Protein AF-A0A7K4N378-F1 (afdb_monomer_lite)

Secondary structure (DSSP, 8-state):
-HHHHHHHHHHT-SS--HHHHHHHHHHHHHHHHHHHHHHHHTSS--PPPHHHHHHHHHHHHHHHHHTT--HHHHHHHHHHHHHHHHHHHH--HHHHHHHH-HHHHHHHHHHHT--

Foldseek 3Di:
DVLVVVLVVLLVDLADDLVSLLVLLQSLLVQQVVQVVVCVVVVHNRGDDLVVLLVSVLSSLVSCLSNVPQLVSNVVSNCVRVNLVSCVSRDDLVSCCVRVNDVSSVVNCVVSVPD

Structure (mmCIF, N/CA/C/O backbone):
data_AF-A0A7K4N378-F1
#
_entry.id   AF-A0A7K4N378-F1
#
loop_
_atom_site.group_PDB
_atom_site.id
_atom_site.type_symbol
_atom_site.label_atom_id
_atom_site.label_alt_id
_atom_site.label_comp_id
_atom_site.label_asym_id
_atom_site.label_entity_id
_atom_site.label_seq_id
_atom_site.pdbx_PDB_ins_code
_atom_site.Cartn_x
_atom_site.Cartn_y
_atom_site.Cartn_z
_atom_site.occupancy
_atom_site.B_iso_or_equiv
_atom_site.auth_seq_id
_atom_site.auth_comp_id
_atom_site.auth_asym_id
_atom_site.auth_atom_id
_atom_site.pdbx_PDB_model_num
ATOM 1 N N . SER A 1 1 ? -4.996 16.415 7.292 1.00 81.25 1 SER A N 1
ATOM 2 C CA . SER A 1 1 ? -4.306 16.210 8.586 1.00 81.25 1 SER A CA 1
ATOM 3 C C . SER A 1 1 ? -2.800 16.190 8.360 1.00 81.25 1 SER A C 1
ATOM 5 O O . SER A 1 1 ? -2.395 16.094 7.208 1.00 81.25 1 SER A O 1
ATOM 7 N N . GLU A 1 2 ? -1.982 16.265 9.415 1.00 88.12 2 GLU A N 1
ATOM 8 C CA . GLU A 1 2 ? -0.511 16.159 9.320 1.00 88.12 2 GLU A CA 1
ATOM 9 C C . GLU A 1 2 ? -0.068 14.899 8.556 1.00 88.12 2 GLU A C 1
ATOM 11 O O . GLU A 1 2 ? 0.691 14.998 7.598 1.00 88.12 2 GLU A O 1
ATOM 16 N N . TYR A 1 3 ? -0.667 13.745 8.871 1.00 91.50 3 TYR A N 1
ATOM 17 C CA . TYR A 1 3 ? -0.470 12.495 8.129 1.00 91.50 3 TYR A CA 1
ATOM 18 C C . TYR A 1 3 ? -0.681 12.651 6.610 1.00 91.50 3 TYR A C 1
ATOM 20 O O . TYR A 1 3 ? 0.192 12.311 5.815 1.00 91.50 3 TYR A O 1
ATOM 28 N N . GLN A 1 4 ? -1.824 13.205 6.186 1.00 89.94 4 GLN A N 1
ATOM 29 C CA . GLN A 1 4 ? -2.107 13.378 4.756 1.00 89.94 4 GLN A CA 1
ATOM 30 C C . GLN A 1 4 ? -1.140 14.364 4.091 1.00 89.94 4 GLN A C 1
ATOM 32 O O . GLN A 1 4 ? -0.808 14.185 2.922 1.00 89.94 4 GLN A O 1
ATOM 37 N N . SER A 1 5 ? -0.696 15.394 4.816 1.00 91.31 5 SER A N 1
ATOM 38 C CA . SER A 1 5 ? 0.308 16.338 4.322 1.00 91.31 5 SER A CA 1
ATOM 39 C C . SER A 1 5 ? 1.660 15.654 4.102 1.00 91.31 5 SER A C 1
ATOM 41 O O . SER A 1 5 ? 2.264 15.862 3.055 1.00 91.31 5 SER A O 1
ATOM 43 N N . ASN A 1 6 ? 2.098 14.790 5.022 1.00 91.06 6 ASN A N 1
ATOM 44 C CA . ASN A 1 6 ? 3.358 14.048 4.896 1.00 91.06 6 ASN A CA 1
ATOM 45 C C . ASN A 1 6 ? 3.338 13.079 3.708 1.00 91.06 6 ASN A C 1
ATOM 47 O O . ASN A 1 6 ? 4.252 13.094 2.885 1.00 91.06 6 ASN A O 1
ATOM 51 N N . ILE A 1 7 ? 2.254 12.308 3.557 1.00 94.19 7 ILE A N 1
ATOM 52 C CA . ILE A 1 7 ? 2.074 11.414 2.404 1.00 94.19 7 ILE A CA 1
ATOM 53 C C . ILE A 1 7 ? 2.067 12.202 1.089 1.00 94.19 7 ILE A C 1
ATOM 55 O O . ILE A 1 7 ? 2.698 11.772 0.128 1.00 94.19 7 ILE A O 1
ATOM 59 N N . ARG A 1 8 ? 1.404 13.367 1.033 1.00 92.69 8 ARG A N 1
ATOM 60 C CA . ARG A 1 8 ? 1.414 14.227 -0.164 1.00 92.69 8 ARG A CA 1
ATOM 61 C C . ARG A 1 8 ? 2.804 14.751 -0.489 1.00 92.69 8 ARG A C 1
ATOM 63 O O . ARG A 1 8 ? 3.192 14.701 -1.644 1.00 92.69 8 ARG A O 1
ATOM 70 N N . MET A 1 9 ? 3.552 15.199 0.514 1.00 92.31 9 MET A N 1
ATOM 71 C CA . MET A 1 9 ? 4.904 15.718 0.319 1.00 92.31 9 MET A CA 1
ATOM 72 C C . MET A 1 9 ? 5.828 14.663 -0.302 1.00 92.31 9 MET A C 1
ATOM 74 O O . MET A 1 9 ? 6.533 14.955 -1.265 1.00 92.31 9 MET A O 1
ATOM 78 N N . LEU A 1 10 ? 5.774 13.420 0.191 1.00 89.88 10 LEU A N 1
ATOM 79 C CA . LEU A 1 10 ? 6.497 12.295 -0.414 1.00 89.88 10 LEU A CA 1
ATOM 80 C C . LEU A 1 10 ? 5.990 12.015 -1.835 1.00 89.88 10 LEU A C 1
ATOM 82 O O . LEU A 1 10 ? 6.777 11.887 -2.773 1.00 89.88 10 LEU A O 1
ATOM 86 N N . ALA A 1 11 ? 4.669 11.993 -2.008 1.00 93.00 11 ALA A N 1
ATOM 87 C CA . ALA A 1 11 ? 4.024 11.706 -3.282 1.00 93.00 11 ALA A CA 1
ATOM 88 C C . ALA A 1 11 ? 4.183 12.803 -4.343 1.00 93.00 11 ALA A C 1
ATOM 90 O O . ALA A 1 11 ? 3.899 12.547 -5.509 1.00 93.00 11 ALA A O 1
ATOM 91 N N . GLU A 1 12 ? 4.607 14.014 -3.995 1.00 93.06 12 GLU A N 1
ATOM 92 C CA . GLU A 1 12 ? 4.908 15.085 -4.952 1.00 93.06 12 GLU A CA 1
ATOM 93 C C . GLU A 1 12 ? 6.300 14.928 -5.577 1.00 93.06 12 GLU A C 1
ATOM 95 O O . GLU A 1 12 ? 6.588 15.532 -6.614 1.00 93.06 12 GLU A O 1
ATOM 100 N N . SER A 1 13 ? 7.157 14.073 -5.006 1.00 91.31 13 SER A N 1
ATOM 101 C CA . SER A 1 13 ? 8.485 13.838 -5.556 1.00 91.31 13 SER A CA 1
ATOM 102 C C . SER A 1 13 ? 8.426 13.194 -6.945 1.00 91.31 13 SER A C 1
ATOM 104 O O . SER A 1 13 ? 7.696 12.228 -7.214 1.00 91.31 13 SER A O 1
ATOM 106 N N . LYS A 1 14 ? 9.258 13.721 -7.851 1.00 90.62 14 LYS A N 1
ATOM 107 C CA . LYS A 1 14 ? 9.425 13.172 -9.202 1.00 90.62 14 LYS A CA 1
ATOM 108 C C . LYS A 1 14 ? 10.144 11.821 -9.181 1.00 90.62 14 LYS A C 1
ATOM 110 O O . LYS A 1 14 ? 9.858 10.983 -10.029 1.00 90.62 14 LYS A O 1
ATOM 115 N N . TYR A 1 15 ? 11.042 11.623 -8.220 1.00 91.94 15 TYR A N 1
ATOM 116 C CA . TYR A 1 15 ? 11.824 10.402 -8.051 1.00 91.94 15 TYR A CA 1
ATOM 117 C C . TYR A 1 15 ? 11.656 9.876 -6.630 1.00 91.94 15 TYR A C 1
ATOM 119 O O . TYR A 1 15 ? 11.536 10.661 -5.691 1.00 91.94 15 TYR A O 1
ATOM 127 N N . GLY A 1 16 ? 11.703 8.565 -6.469 1.00 94.25 16 GLY A N 1
ATOM 128 C CA . GLY A 1 16 ? 11.649 7.924 -5.168 1.00 94.25 16 GLY A CA 1
ATOM 129 C C . GLY A 1 16 ? 12.165 6.501 -5.258 1.00 94.25 16 GLY A C 1
ATOM 130 O O . GLY A 1 16 ? 12.544 6.015 -6.326 1.00 94.25 16 GLY A O 1
ATOM 131 N N . SER A 1 17 ? 12.227 5.862 -4.106 1.00 96.25 17 SER A N 1
ATOM 132 C CA . SER A 1 17 ? 12.861 4.570 -3.902 1.00 96.25 17 SER A CA 1
ATOM 133 C C . SER A 1 17 ? 11.959 3.636 -3.096 1.00 96.25 17 SER A C 1
ATOM 135 O O . SER A 1 17 ? 10.887 4.021 -2.627 1.00 96.25 17 SER A O 1
ATOM 137 N N . LEU A 1 18 ? 12.406 2.393 -2.908 1.00 96.50 18 LEU A N 1
ATOM 138 C CA . LEU A 1 18 ? 11.729 1.456 -2.009 1.00 96.50 18 LEU A CA 1
ATOM 139 C C . LEU A 1 18 ? 11.660 1.986 -0.569 1.00 96.50 18 LEU A C 1
ATOM 141 O O . LEU A 1 18 ? 10.646 1.784 0.085 1.00 96.50 18 LEU A O 1
ATOM 145 N N . GLU A 1 19 ? 12.676 2.721 -0.113 1.00 96.81 19 GLU A N 1
ATOM 146 C CA . GLU A 1 19 ? 12.690 3.322 1.227 1.00 96.81 19 GLU A CA 1
ATOM 147 C C . GLU A 1 19 ? 11.570 4.364 1.389 1.00 96.81 19 GLU A C 1
ATOM 149 O O . GLU A 1 19 ? 10.957 4.483 2.448 1.00 96.81 19 GLU A O 1
ATOM 154 N N . ASP A 1 20 ? 11.249 5.105 0.325 1.00 97.31 20 ASP A N 1
ATOM 155 C CA . ASP A 1 20 ? 10.150 6.074 0.351 1.00 97.31 20 ASP A CA 1
ATOM 156 C C . ASP A 1 20 ? 8.789 5.367 0.419 1.00 97.31 20 ASP A C 1
ATOM 158 O O . ASP A 1 20 ? 7.901 5.795 1.157 1.00 97.31 20 ASP A O 1
ATOM 162 N N . ILE A 1 21 ? 8.640 4.241 -0.285 1.00 98.00 21 ILE A N 1
ATOM 163 C CA . ILE A 1 21 ? 7.451 3.383 -0.195 1.00 98.00 21 ILE A CA 1
ATOM 164 C C . ILE A 1 21 ? 7.297 2.796 1.211 1.00 98.00 21 ILE A C 1
ATOM 166 O O . ILE A 1 21 ? 6.187 2.803 1.746 1.00 98.00 21 ILE A O 1
ATOM 170 N N . GLU A 1 22 ? 8.387 2.317 1.816 1.00 97.62 22 GLU A N 1
ATOM 171 C CA . GLU A 1 22 ? 8.404 1.818 3.195 1.00 97.62 22 GLU A CA 1
ATOM 172 C C . GLU A 1 22 ? 7.930 2.902 4.164 1.00 97.62 22 GLU A C 1
ATOM 174 O O . GLU A 1 22 ? 6.965 2.678 4.892 1.00 97.62 22 GLU A O 1
ATOM 179 N N . LYS A 1 23 ? 8.485 4.118 4.080 1.00 97.19 23 LYS A N 1
ATOM 180 C CA . LYS A 1 23 ? 8.055 5.260 4.907 1.00 97.19 23 LYS A CA 1
ATOM 181 C C . LYS A 1 23 ? 6.572 5.583 4.738 1.00 97.19 23 LYS A C 1
ATOM 183 O O . LYS A 1 23 ? 5.871 5.815 5.723 1.00 97.19 23 LYS A O 1
ATOM 188 N N . MET A 1 24 ? 6.065 5.601 3.503 1.00 97.81 24 MET A N 1
ATOM 189 C CA . MET A 1 24 ? 4.640 5.848 3.251 1.00 97.81 24 MET A CA 1
ATOM 190 C C . MET A 1 24 ? 3.753 4.745 3.849 1.00 97.81 24 MET A C 1
ATOM 192 O O . MET A 1 24 ? 2.679 5.035 4.389 1.00 97.81 24 MET A O 1
ATOM 196 N N . ALA A 1 25 ? 4.185 3.485 3.764 1.00 97.69 25 ALA A N 1
ATOM 197 C CA . ALA A 1 25 ? 3.467 2.347 4.326 1.00 97.69 25 ALA A CA 1
ATOM 198 C C . ALA A 1 25 ? 3.495 2.358 5.864 1.00 97.69 25 ALA A C 1
ATOM 200 O O . ALA A 1 25 ? 2.454 2.163 6.487 1.00 97.69 25 ALA A O 1
ATOM 201 N N . GLU A 1 26 ? 4.639 2.660 6.477 1.00 97.38 26 GLU A N 1
ATOM 202 C CA . GLU A 1 26 ? 4.800 2.792 7.929 1.00 97.38 26 GLU A CA 1
ATOM 203 C C . GLU A 1 26 ? 3.924 3.910 8.494 1.00 97.38 26 GLU A C 1
ATOM 205 O O . GLU A 1 26 ? 3.106 3.655 9.375 1.00 97.38 26 GLU A O 1
ATOM 210 N N . GLN A 1 27 ? 3.979 5.115 7.916 1.00 96.50 27 GLN A N 1
ATOM 211 C CA . GLN A 1 27 ? 3.119 6.229 8.337 1.00 96.50 27 GLN A CA 1
ATOM 212 C C . GLN A 1 27 ? 1.630 5.879 8.223 1.00 96.50 27 GLN A C 1
ATOM 214 O O . GLN A 1 27 ? 0.810 6.293 9.044 1.00 96.50 27 GLN A O 1
ATOM 219 N N . THR A 1 28 ? 1.263 5.106 7.198 1.00 97.19 28 THR A N 1
ATOM 220 C CA . THR A 1 28 ? -0.112 4.628 7.014 1.00 97.19 28 THR A CA 1
ATOM 221 C C . THR A 1 28 ? -0.498 3.599 8.080 1.00 97.19 28 THR A C 1
ATOM 223 O O . THR A 1 28 ? -1.611 3.657 8.602 1.00 97.19 28 THR A O 1
ATOM 226 N N . ALA A 1 29 ? 0.406 2.690 8.450 1.00 96.56 29 ALA A N 1
ATOM 227 C CA . ALA A 1 29 ? 0.185 1.742 9.538 1.00 96.56 29 ALA A CA 1
ATOM 228 C C . ALA A 1 29 ? 0.028 2.460 10.889 1.00 96.56 29 ALA A C 1
ATOM 230 O O . ALA A 1 29 ? -0.886 2.154 11.652 1.00 96.56 29 ALA A O 1
ATOM 231 N N . GLU A 1 30 ? 0.880 3.447 11.169 1.00 95.56 30 GLU A N 1
ATOM 232 C CA . GLU A 1 30 ? 0.861 4.225 12.410 1.00 95.56 30 GLU A CA 1
ATOM 233 C C . GLU A 1 30 ? -0.474 4.939 12.623 1.00 95.56 30 GLU A C 1
ATOM 235 O O . GLU A 1 30 ? -1.079 4.813 13.691 1.00 95.56 30 GLU A O 1
ATOM 240 N N . ILE A 1 31 ? -0.978 5.647 11.605 1.00 95.44 31 ILE A N 1
ATOM 241 C CA . ILE A 1 31 ? -2.243 6.378 11.735 1.00 95.44 31 ILE A CA 1
ATOM 242 C C . ILE A 1 31 ? -3.440 5.432 11.884 1.00 95.44 31 ILE A C 1
ATOM 244 O O . ILE A 1 31 ? -4.372 5.736 12.626 1.00 95.44 31 ILE A O 1
ATOM 248 N N . VAL A 1 32 ? -3.419 4.268 11.229 1.00 93.88 32 VAL A N 1
ATOM 249 C CA . VAL A 1 32 ? -4.464 3.245 11.385 1.00 93.88 32 VAL A CA 1
ATOM 250 C C . VAL A 1 32 ? -4.454 2.703 12.809 1.00 93.88 32 VAL A C 1
ATOM 252 O O . VAL A 1 32 ? -5.487 2.730 13.475 1.00 93.88 32 VAL A O 1
ATOM 255 N N . ASN A 1 33 ? -3.281 2.305 13.304 1.00 93.12 33 ASN A N 1
ATOM 256 C CA . ASN A 1 33 ? -3.118 1.779 14.656 1.00 93.12 33 ASN A CA 1
ATOM 257 C C . ASN A 1 33 ? -3.528 2.802 15.723 1.00 93.12 33 ASN A C 1
ATOM 259 O O . ASN A 1 33 ? -4.110 2.432 16.742 1.00 93.12 33 ASN A O 1
ATOM 263 N N . LEU A 1 34 ? -3.264 4.092 15.492 1.00 93.38 34 LEU A N 1
ATOM 264 C CA . LEU A 1 34 ? -3.702 5.161 16.386 1.00 93.38 34 LEU A CA 1
ATOM 265 C C . LEU A 1 34 ? -5.233 5.237 16.474 1.00 93.38 34 LEU A C 1
ATOM 267 O O . LEU A 1 34 ? -5.778 5.288 17.575 1.00 93.38 34 LEU A O 1
ATOM 271 N N . PHE A 1 35 ? -5.930 5.216 15.335 1.00 92.75 35 PHE A N 1
ATOM 272 C CA . PHE A 1 35 ? -7.397 5.232 15.309 1.00 92.75 35 PHE A CA 1
ATOM 273 C C . PHE A 1 35 ? -8.004 3.960 15.910 1.00 92.75 35 PHE A C 1
ATOM 275 O O . PHE A 1 35 ? -9.003 4.038 16.628 1.00 92.75 35 PHE A O 1
ATOM 282 N N . ASP A 1 36 ? -7.391 2.802 15.671 1.00 89.25 36 ASP A N 1
ATOM 283 C CA . ASP A 1 36 ? -7.826 1.539 16.267 1.00 89.25 36 ASP A CA 1
ATOM 284 C C . ASP A 1 36 ? -7.667 1.570 17.792 1.00 89.25 36 ASP A C 1
ATOM 286 O O . ASP A 1 36 ? -8.589 1.199 18.520 1.00 89.25 36 ASP A O 1
ATOM 290 N N . LYS A 1 37 ? -6.546 2.102 18.296 1.00 90.88 37 LYS A N 1
ATOM 291 C CA . LYS A 1 37 ? -6.322 2.290 19.733 1.00 90.88 37 LYS A CA 1
ATOM 292 C C . LYS A 1 37 ? -7.360 3.230 20.352 1.00 90.88 37 LYS A C 1
ATOM 294 O O . LYS A 1 37 ? -7.973 2.872 21.353 1.00 90.88 37 LYS A O 1
ATOM 299 N N . ILE A 1 38 ? -7.613 4.383 19.727 1.00 90.00 38 ILE A N 1
ATOM 300 C CA . ILE A 1 38 ? -8.647 5.333 20.175 1.00 90.00 38 ILE A CA 1
ATOM 301 C C . ILE A 1 38 ? -10.033 4.676 20.162 1.00 90.00 38 ILE A C 1
ATOM 303 O O . ILE A 1 38 ? -10.833 4.892 21.073 1.00 90.00 38 ILE A O 1
ATOM 307 N N . SER A 1 39 ? -10.327 3.848 19.158 1.00 86.94 39 SER A N 1
ATOM 308 C CA . SER A 1 39 ? -11.604 3.133 19.071 1.00 86.94 39 SER A CA 1
ATOM 309 C C . SER A 1 39 ? -11.803 2.152 20.225 1.00 86.94 39 SER A C 1
ATOM 311 O O . SER A 1 39 ? -12.906 2.027 20.751 1.00 86.94 39 SER A O 1
ATOM 313 N N . ILE A 1 40 ? -10.733 1.460 20.627 1.00 86.88 40 ILE A N 1
ATOM 314 C CA . ILE A 1 40 ? -10.750 0.549 21.775 1.00 86.88 40 ILE A CA 1
ATOM 315 C C . ILE A 1 40 ? -10.939 1.339 23.075 1.00 86.88 40 ILE A C 1
ATOM 317 O O . ILE A 1 40 ? -11.791 0.982 23.882 1.00 86.88 40 ILE A O 1
ATOM 321 N N . GLU A 1 41 ? -10.179 2.420 23.267 1.00 88.44 41 GLU A N 1
ATOM 322 C CA . GLU A 1 41 ? -10.209 3.232 24.493 1.00 88.44 41 GLU A CA 1
ATOM 323 C C . GLU A 1 41 ? -11.536 3.973 24.695 1.00 88.44 41 GLU A C 1
ATOM 325 O O . GLU A 1 41 ? -11.963 4.183 25.827 1.00 88.44 41 GLU A O 1
ATOM 330 N N . SER A 1 42 ? -12.194 4.373 23.607 1.00 84.81 42 SER A N 1
ATOM 331 C CA . SER A 1 42 ? -13.443 5.139 23.657 1.00 84.81 42 SER A CA 1
ATOM 332 C C . SER A 1 42 ? -14.711 4.280 23.641 1.00 84.81 42 SER A C 1
ATOM 334 O O . SER A 1 42 ? -15.802 4.851 23.633 1.00 84.81 42 SER A O 1
ATOM 336 N N . GLU A 1 43 ? -14.584 2.946 23.560 1.00 82.38 43 GLU A N 1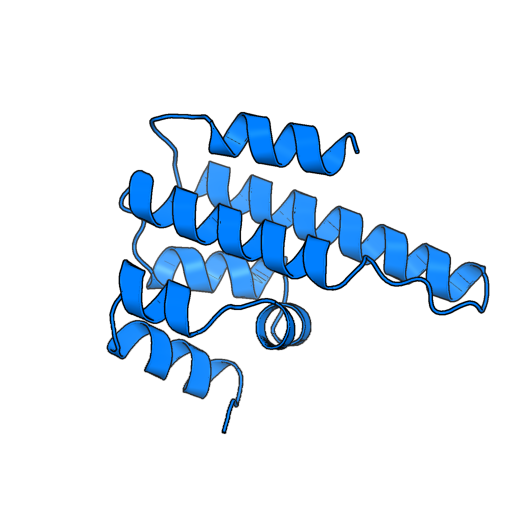
ATOM 337 C CA . GLU A 1 43 ? -15.669 1.976 23.289 1.00 82.38 43 GLU A CA 1
ATOM 338 C C . GLU A 1 43 ? -16.530 2.311 22.050 1.00 82.38 43 GLU A C 1
ATOM 340 O O . GLU A 1 43 ? -17.555 1.682 21.778 1.00 82.38 43 GLU A O 1
ATOM 345 N N . ASN A 1 44 ? -16.092 3.282 21.248 1.00 76.88 44 ASN A N 1
ATOM 346 C CA . ASN A 1 44 ? -16.750 3.741 20.045 1.00 76.88 44 ASN A CA 1
ATOM 347 C C . ASN A 1 44 ? -15.921 3.286 18.853 1.00 76.88 44 ASN A C 1
ATOM 349 O O . ASN A 1 44 ? -14.731 3.567 18.753 1.00 76.88 44 ASN A O 1
ATOM 353 N N . LYS A 1 45 ? -16.553 2.597 17.902 1.00 73.44 45 LYS A N 1
ATOM 354 C CA . LYS A 1 45 ? -15.889 2.175 16.665 1.00 73.44 45 LYS A CA 1
ATOM 355 C C . LYS A 1 45 ? -15.656 3.389 15.766 1.00 73.44 45 LYS A C 1
ATOM 357 O O . LYS A 1 45 ? -16.450 3.645 14.864 1.00 73.44 45 LYS A O 1
ATOM 362 N N . ILE A 1 46 ? -14.566 4.111 16.004 1.00 83.19 46 ILE A N 1
ATOM 363 C CA . ILE A 1 46 ? -14.106 5.239 15.191 1.00 83.19 46 ILE A CA 1
ATOM 364 C C . ILE A 1 46 ? -12.815 4.819 14.471 1.00 83.19 46 ILE A C 1
ATOM 366 O O . ILE A 1 46 ? -11.740 5.345 14.765 1.00 83.19 46 ILE A O 1
ATOM 370 N N . PRO A 1 47 ? -12.870 3.837 13.549 1.00 86.25 47 PRO A N 1
ATOM 371 C CA . PRO A 1 47 ? -11.691 3.470 12.783 1.00 86.25 47 PRO A CA 1
ATOM 372 C C . PRO A 1 47 ? -11.310 4.622 11.851 1.00 86.25 47 PRO A C 1
ATOM 374 O O . PRO A 1 47 ? -12.137 5.477 11.515 1.00 86.25 47 PRO A O 1
ATOM 377 N N . LEU A 1 48 ? -10.072 4.607 11.355 1.00 91.62 48 LEU A N 1
ATOM 378 C CA . LEU A 1 48 ? -9.674 5.542 10.307 1.00 91.62 48 LEU A CA 1
ATOM 379 C C . LEU A 1 48 ? -10.637 5.396 9.113 1.00 91.62 48 LEU A C 1
ATOM 381 O O . LEU A 1 48 ? -10.844 4.259 8.673 1.00 91.62 48 LEU A O 1
ATOM 385 N N . PRO A 1 49 ? -11.223 6.482 8.569 1.00 93.38 49 PRO A N 1
ATOM 386 C CA . PRO A 1 49 ? -12.210 6.373 7.501 1.00 93.38 49 PRO A CA 1
ATOM 387 C C . PRO A 1 49 ? -11.692 5.559 6.314 1.00 93.38 49 PRO A C 1
ATOM 389 O O . PRO A 1 49 ? -10.545 5.721 5.889 1.00 93.38 49 PRO A O 1
ATOM 392 N N . HIS A 1 50 ? -12.545 4.690 5.765 1.00 92.94 50 HIS A N 1
ATOM 393 C CA . HIS A 1 50 ? -12.181 3.794 4.659 1.00 92.94 50 HIS A CA 1
ATOM 394 C C . HIS A 1 50 ? -11.597 4.555 3.463 1.00 92.94 50 HIS A C 1
ATOM 396 O O . HIS A 1 50 ? -10.570 4.150 2.922 1.00 92.94 50 HIS A O 1
ATOM 402 N N . GLU A 1 51 ? -12.176 5.708 3.128 1.00 93.94 51 GLU A N 1
ATOM 403 C CA . GLU A 1 51 ? -11.702 6.580 2.050 1.00 93.94 51 GLU A CA 1
ATOM 404 C C . GLU A 1 51 ? -10.254 7.035 2.256 1.00 93.94 51 GLU A C 1
ATOM 406 O O . GLU A 1 51 ? -9.487 7.096 1.299 1.00 93.94 51 GLU A O 1
ATOM 411 N N . VAL A 1 52 ? -9.845 7.298 3.502 1.00 95.44 52 VAL A N 1
ATOM 412 C CA . VAL A 1 52 ? -8.468 7.696 3.824 1.00 95.44 52 VAL A CA 1
ATOM 413 C C . VAL A 1 52 ? -7.517 6.512 3.657 1.00 95.44 52 VAL A C 1
ATOM 415 O O . VAL A 1 52 ? -6.443 6.681 3.080 1.00 95.44 52 VAL A O 1
ATOM 418 N N . ARG A 1 53 ? -7.922 5.306 4.085 1.00 95.69 53 ARG A N 1
ATOM 419 C CA . ARG A 1 53 ? -7.134 4.073 3.892 1.00 95.69 53 ARG A CA 1
ATOM 420 C C . ARG A 1 53 ? -6.939 3.764 2.408 1.00 95.69 53 ARG A C 1
ATOM 422 O O . ARG A 1 53 ? -5.821 3.523 1.956 1.00 95.69 53 ARG A O 1
ATOM 429 N N . GLN A 1 54 ? -8.023 3.822 1.635 1.00 97.19 54 GLN A N 1
ATOM 430 C CA . GLN A 1 54 ? -7.992 3.601 0.194 1.00 97.19 54 GLN A CA 1
ATOM 431 C C . GLN A 1 54 ? -7.169 4.674 -0.526 1.00 97.19 54 GLN A C 1
ATOM 433 O O . GLN A 1 54 ? -6.374 4.334 -1.403 1.00 97.19 54 GLN A O 1
ATOM 438 N N . TRP A 1 55 ? -7.321 5.948 -0.154 1.00 97.50 55 TRP A N 1
ATOM 439 C CA . TRP A 1 55 ? -6.529 7.049 -0.703 1.00 97.50 55 TRP A CA 1
ATOM 440 C C . TRP A 1 55 ? -5.029 6.843 -0.466 1.00 97.50 55 TRP A C 1
ATOM 442 O O . TRP A 1 55 ? -4.248 6.981 -1.407 1.00 97.50 55 TRP A O 1
ATOM 452 N N . ALA A 1 56 ? -4.628 6.457 0.746 1.00 97.50 56 ALA A N 1
ATOM 453 C CA . ALA A 1 56 ? -3.228 6.223 1.084 1.00 97.50 56 ALA A CA 1
ATOM 454 C C . ALA A 1 56 ? -2.610 5.104 0.235 1.00 97.50 56 ALA A C 1
ATOM 456 O O . ALA A 1 56 ? -1.612 5.321 -0.450 1.00 97.50 56 ALA A O 1
ATOM 457 N N . VAL A 1 57 ? -3.256 3.933 0.196 1.00 98.06 57 VAL A N 1
ATOM 458 C CA . VAL A 1 57 ? -2.792 2.786 -0.604 1.00 98.06 57 VAL A CA 1
ATOM 459 C C . VAL A 1 57 ? -2.763 3.122 -2.096 1.00 98.06 57 VAL A C 1
ATOM 461 O O . VAL A 1 57 ? -1.825 2.758 -2.801 1.00 98.06 57 VAL A O 1
ATOM 464 N N . SER A 1 58 ? -3.760 3.863 -2.578 1.00 98.25 58 SER A N 1
ATOM 465 C CA . SER A 1 58 ? -3.799 4.315 -3.969 1.00 98.25 58 SER A CA 1
ATOM 466 C C . SER A 1 58 ? -2.648 5.252 -4.308 1.00 98.25 58 SER A C 1
ATOM 468 O O . SER A 1 58 ? -2.039 5.098 -5.359 1.00 98.25 58 SER A O 1
ATOM 470 N N . THR A 1 59 ? -2.335 6.183 -3.408 1.00 98.25 59 THR A N 1
ATOM 471 C CA . THR A 1 59 ? -1.238 7.138 -3.587 1.00 98.25 59 THR A CA 1
ATOM 472 C C . THR A 1 59 ? 0.108 6.417 -3.648 1.00 98.25 59 THR A C 1
ATOM 474 O O . THR A 1 59 ? 0.943 6.753 -4.481 1.00 98.25 59 THR A O 1
ATOM 477 N N . ILE A 1 60 ? 0.305 5.384 -2.822 1.00 98.31 60 ILE A N 1
ATOM 478 C CA . ILE A 1 60 ? 1.504 4.536 -2.869 1.00 98.31 60 ILE A CA 1
ATOM 479 C C . ILE A 1 60 ? 1.620 3.828 -4.230 1.00 98.31 60 ILE A C 1
ATOM 481 O O . ILE A 1 60 ? 2.703 3.827 -4.813 1.00 98.31 60 ILE A O 1
ATOM 485 N N . PHE A 1 61 ? 0.529 3.279 -4.781 1.00 98.31 61 PHE A N 1
ATOM 486 C CA . PHE A 1 61 ? 0.560 2.685 -6.125 1.00 98.31 61 PHE A CA 1
ATOM 487 C C . PHE A 1 61 ? 0.919 3.699 -7.214 1.00 98.31 61 PHE A C 1
ATOM 489 O O . PHE A 1 61 ? 1.743 3.382 -8.066 1.00 98.31 61 PHE A O 1
ATOM 496 N N . ASP A 1 62 ? 0.359 4.909 -7.163 1.00 98.12 62 ASP A N 1
ATOM 497 C CA . ASP A 1 62 ? 0.661 5.962 -8.142 1.00 98.12 62 ASP A CA 1
ATOM 498 C C . ASP A 1 62 ? 2.129 6.422 -8.054 1.00 98.12 62 ASP A C 1
ATOM 500 O O . ASP A 1 62 ? 2.754 6.734 -9.068 1.00 98.12 62 ASP A O 1
ATOM 504 N N . CYS A 1 63 ? 2.707 6.449 -6.848 1.00 98.06 63 CYS A N 1
ATOM 505 C CA . CYS A 1 63 ? 4.131 6.738 -6.660 1.00 98.06 63 CYS A CA 1
ATOM 506 C C . CYS A 1 63 ? 5.002 5.604 -7.194 1.00 98.06 63 CYS A C 1
ATOM 508 O O . CYS A 1 63 ? 5.974 5.859 -7.895 1.00 98.06 63 CYS A O 1
ATOM 510 N N . ALA A 1 64 ? 4.634 4.355 -6.907 1.00 98.00 64 ALA A N 1
ATOM 511 C CA . ALA A 1 64 ? 5.359 3.194 -7.397 1.00 98.00 64 ALA A CA 1
ATOM 512 C C . ALA A 1 64 ? 5.340 3.095 -8.928 1.00 98.00 64 ALA A C 1
ATOM 514 O O . ALA A 1 64 ? 6.366 2.759 -9.507 1.00 98.00 64 ALA A O 1
ATOM 515 N N . ASP A 1 65 ? 4.220 3.429 -9.576 1.00 97.69 65 ASP A N 1
ATOM 516 C CA . ASP A 1 65 ? 4.139 3.559 -11.037 1.00 97.69 65 ASP A CA 1
ATOM 517 C C . ASP A 1 65 ? 5.132 4.608 -11.546 1.00 97.69 65 ASP A C 1
ATOM 519 O O . ASP A 1 65 ? 6.023 4.321 -12.343 1.00 97.69 65 ASP A O 1
ATOM 523 N N . ARG A 1 66 ? 5.045 5.824 -10.994 1.00 97.25 66 ARG A N 1
ATOM 524 C CA . ARG A 1 66 ? 5.894 6.949 -11.399 1.00 97.25 66 ARG A CA 1
ATOM 525 C C . ARG A 1 66 ? 7.383 6.681 -11.198 1.00 97.25 66 ARG A C 1
ATOM 527 O O . ARG A 1 66 ? 8.197 7.144 -11.991 1.00 97.25 66 ARG A O 1
ATOM 534 N N . TRP A 1 67 ? 7.739 6.007 -10.112 1.00 97.88 67 TRP A N 1
ATOM 535 C CA . TRP A 1 67 ? 9.121 5.688 -9.759 1.00 97.88 67 TRP A CA 1
ATOM 536 C C . TRP A 1 67 ? 9.578 4.338 -10.327 1.00 97.88 67 TRP A C 1
ATOM 538 O O . TRP A 1 67 ? 10.656 3.869 -9.974 1.00 97.88 67 TRP A O 1
ATOM 548 N N . GLU A 1 68 ? 8.768 3.718 -11.193 1.00 97.00 68 GLU A N 1
ATOM 549 C CA . GLU A 1 68 ? 9.048 2.446 -11.870 1.00 97.00 68 GLU A CA 1
ATOM 550 C C . GLU A 1 68 ? 9.401 1.301 -10.898 1.00 97.00 68 GLU A C 1
ATOM 552 O O . GLU A 1 68 ? 10.200 0.405 -11.188 1.00 97.00 68 GLU A O 1
ATOM 557 N N . ILE A 1 69 ? 8.784 1.310 -9.714 1.00 98.00 69 ILE A N 1
ATOM 558 C CA . ILE A 1 69 ? 8.988 0.293 -8.686 1.00 98.00 69 ILE A CA 1
ATOM 559 C C . ILE A 1 69 ? 8.256 -0.985 -9.086 1.00 98.00 69 ILE A C 1
ATOM 561 O O . ILE A 1 69 ? 7.055 -1.002 -9.371 1.00 98.00 69 ILE A O 1
ATOM 565 N N . ARG A 1 70 ? 8.979 -2.109 -9.058 1.00 97.88 70 ARG A N 1
ATOM 566 C CA . ARG A 1 70 ? 8.405 -3.412 -9.399 1.00 97.88 70 ARG A CA 1
ATOM 567 C C . ARG A 1 70 ? 7.292 -3.778 -8.422 1.00 97.88 70 ARG A C 1
ATOM 569 O O . ARG A 1 70 ? 7.476 -3.750 -7.206 1.00 97.88 70 ARG A O 1
ATOM 576 N N . PHE A 1 71 ? 6.180 -4.255 -8.977 1.00 98.06 71 PHE A N 1
ATOM 577 C CA . PHE A 1 71 ? 5.010 -4.672 -8.205 1.00 98.06 71 PHE A CA 1
ATOM 578 C C . PHE A 1 71 ? 5.335 -5.664 -7.079 1.00 98.06 71 PHE A C 1
ATOM 580 O O . PHE A 1 71 ? 4.765 -5.562 -6.001 1.00 98.06 71 PHE A O 1
ATOM 587 N N . ASP A 1 72 ? 6.235 -6.624 -7.310 1.00 97.81 72 ASP A N 1
ATOM 588 C CA . ASP A 1 72 ? 6.547 -7.647 -6.306 1.00 97.81 72 ASP A CA 1
ATOM 589 C C . ASP A 1 72 ? 7.254 -7.074 -5.073 1.00 97.81 72 ASP A C 1
ATOM 591 O O . ASP A 1 72 ? 6.954 -7.495 -3.956 1.00 97.81 72 ASP A O 1
ATOM 595 N N . ASP A 1 73 ? 8.141 -6.096 -5.267 1.00 98.31 73 ASP A N 1
ATOM 596 C CA . ASP A 1 73 ? 8.845 -5.433 -4.167 1.00 98.31 73 ASP A CA 1
ATOM 597 C C . ASP A 1 73 ? 7.869 -4.532 -3.394 1.00 98.31 73 ASP A C 1
ATOM 599 O O . ASP A 1 73 ? 7.749 -4.642 -2.173 1.00 98.31 73 ASP A O 1
ATOM 603 N N . LEU A 1 74 ? 7.074 -3.738 -4.121 1.00 98.25 74 LEU A N 1
ATOM 604 C CA . LEU A 1 74 ? 6.002 -2.913 -3.561 1.00 98.25 74 LEU A CA 1
ATOM 605 C C . LEU A 1 74 ? 5.001 -3.735 -2.743 1.00 98.25 74 LEU A C 1
ATOM 607 O O . LEU A 1 74 ? 4.686 -3.406 -1.602 1.00 98.25 74 LEU A O 1
ATOM 611 N N . PHE A 1 75 ? 4.467 -4.808 -3.327 1.00 98.06 75 PHE A N 1
ATOM 612 C CA . PHE A 1 75 ? 3.414 -5.593 -2.696 1.00 98.06 75 PHE A CA 1
ATOM 613 C C . PHE A 1 75 ? 3.924 -6.336 -1.461 1.00 98.06 75 PHE A C 1
ATOM 615 O O . PHE A 1 75 ? 3.162 -6.524 -0.514 1.00 98.06 75 PHE A O 1
ATOM 622 N N . LYS A 1 76 ? 5.206 -6.722 -1.441 1.00 98.12 76 LYS A N 1
ATOM 623 C CA . LYS A 1 76 ? 5.852 -7.269 -0.248 1.00 98.12 76 LYS A CA 1
ATOM 624 C C . LYS A 1 76 ? 5.891 -6.237 0.883 1.00 98.12 76 LYS A C 1
ATOM 626 O O . LYS A 1 76 ? 5.391 -6.548 1.957 1.00 98.12 76 LYS A O 1
ATOM 631 N N . ILE A 1 77 ? 6.385 -5.024 0.621 1.00 98.31 77 ILE A N 1
ATOM 632 C CA . ILE A 1 77 ? 6.423 -3.93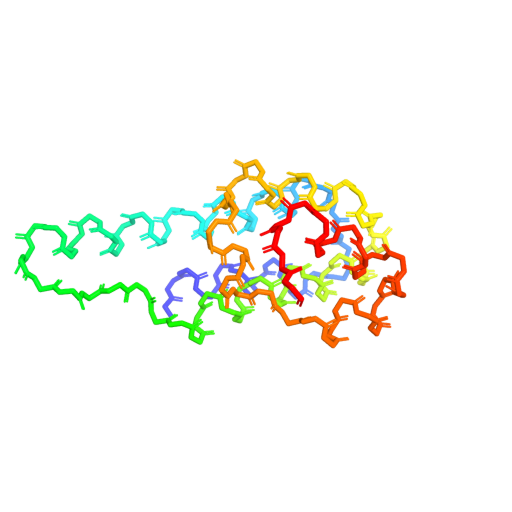7 1.617 1.00 98.31 77 ILE A CA 1
ATOM 633 C C . ILE A 1 77 ? 5.021 -3.667 2.165 1.00 98.31 77 ILE A C 1
ATOM 635 O O . ILE A 1 77 ? 4.800 -3.685 3.371 1.00 98.31 77 ILE A O 1
ATOM 639 N N . LEU A 1 78 ? 4.036 -3.507 1.278 1.00 98.06 78 LEU A N 1
ATOM 640 C CA . LEU A 1 78 ? 2.657 -3.264 1.690 1.00 98.06 78 LEU A CA 1
ATOM 641 C C . LEU A 1 78 ? 2.097 -4.396 2.563 1.00 98.06 78 LEU A C 1
ATOM 643 O O . LEU A 1 78 ? 1.383 -4.127 3.527 1.00 98.06 78 LEU A O 1
ATOM 647 N N 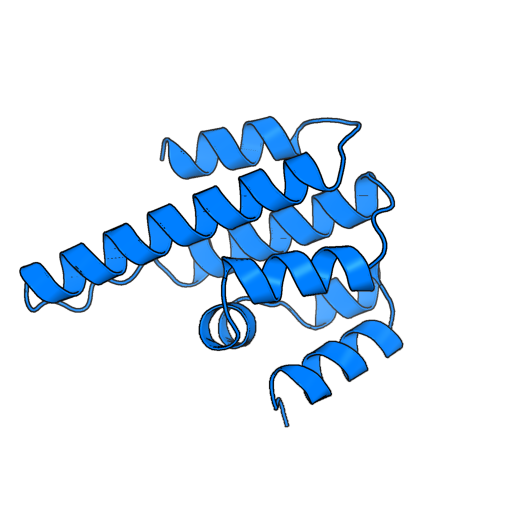. LEU A 1 79 ? 2.389 -5.659 2.240 1.00 97.69 79 LEU A N 1
ATOM 648 C CA . LEU A 1 79 ? 1.953 -6.801 3.048 1.00 97.69 79 LEU A CA 1
ATOM 649 C C . LEU A 1 79 ? 2.602 -6.817 4.429 1.00 97.69 79 LEU A C 1
ATOM 651 O O . LEU A 1 79 ? 1.908 -7.130 5.397 1.00 97.69 79 LEU A O 1
ATOM 655 N N . ASP A 1 80 ? 3.895 -6.514 4.493 1.00 97.38 80 ASP A N 1
ATOM 656 C CA . ASP A 1 80 ? 4.683 -6.553 5.721 1.00 97.38 80 ASP A CA 1
ATOM 657 C C . ASP A 1 80 ? 4.290 -5.395 6.659 1.00 97.38 80 ASP A C 1
ATOM 659 O O . ASP A 1 80 ? 4.099 -5.621 7.853 1.00 97.38 80 ASP A O 1
ATOM 663 N N . SER A 1 81 ? 4.064 -4.188 6.125 1.00 96.94 81 SER A N 1
ATOM 664 C CA . SER A 1 81 ? 3.723 -2.997 6.920 1.00 96.94 81 SER A CA 1
ATOM 665 C C . SER A 1 81 ? 2.230 -2.866 7.242 1.00 96.94 81 SER A C 1
ATOM 667 O O . SER A 1 81 ? 1.870 -2.508 8.360 1.00 96.94 81 SER A O 1
ATOM 669 N N . LEU A 1 82 ? 1.338 -3.123 6.276 1.00 96.69 82 LEU A N 1
ATOM 670 C CA . LEU A 1 82 ? -0.104 -2.851 6.424 1.00 96.69 82 LEU A CA 1
ATOM 671 C C . LEU A 1 82 ? -0.933 -4.095 6.753 1.00 96.69 82 LEU A C 1
ATOM 673 O O . LEU A 1 82 ? -2.062 -3.998 7.239 1.00 96.69 82 LEU A O 1
ATOM 677 N N . GLY A 1 83 ? -0.398 -5.280 6.466 1.00 95.94 83 GLY A N 1
ATOM 678 C CA . GLY A 1 83 ? -1.098 -6.538 6.670 1.00 95.94 83 GLY A CA 1
ATOM 679 C C . GLY A 1 83 ? -2.236 -6.797 5.673 1.00 95.94 83 GLY A C 1
ATOM 680 O O . GLY A 1 83 ? -2.718 -5.944 4.926 1.00 95.94 83 GLY A O 1
ATOM 681 N N . LYS A 1 84 ? -2.701 -8.049 5.651 1.00 95.94 84 LYS A N 1
ATOM 682 C CA . LYS A 1 84 ? -3.659 -8.527 4.636 1.00 95.94 84 LYS A CA 1
ATOM 683 C C . LYS A 1 84 ? -5.044 -7.897 4.740 1.00 95.94 84 LYS A C 1
ATOM 685 O O . LYS A 1 84 ? -5.664 -7.665 3.707 1.00 95.94 84 LYS A O 1
ATOM 690 N N . ASN A 1 85 ? -5.543 -7.678 5.957 1.00 93.06 85 ASN A N 1
ATOM 691 C CA . ASN A 1 85 ? -6.912 -7.201 6.171 1.00 93.06 85 ASN A CA 1
ATOM 692 C C . ASN A 1 85 ? -7.076 -5.774 5.645 1.00 93.06 85 ASN A C 1
ATOM 694 O O . ASN A 1 85 ? -7.980 -5.521 4.853 1.00 93.06 85 ASN A O 1
ATOM 698 N N . LEU A 1 86 ? -6.144 -4.881 5.990 1.00 94.31 86 LEU A N 1
ATOM 699 C CA . LEU A 1 86 ? -6.182 -3.505 5.508 1.00 94.31 86 LEU A CA 1
ATOM 700 C C . LEU A 1 86 ? -6.074 -3.445 3.986 1.00 94.31 86 LEU A C 1
ATOM 702 O O . LEU A 1 86 ? -6.859 -2.753 3.337 1.00 94.31 86 LEU A O 1
ATOM 706 N N . LEU A 1 87 ? -5.141 -4.199 3.402 1.00 96.94 87 LEU A N 1
ATOM 707 C CA . LEU A 1 87 ? -4.970 -4.248 1.951 1.00 96.94 87 LEU A CA 1
ATOM 708 C C . LEU A 1 87 ? -6.208 -4.786 1.234 1.00 96.94 87 LEU A C 1
ATOM 710 O O . LEU A 1 87 ? -6.608 -4.240 0.209 1.00 96.94 87 LEU A O 1
ATOM 714 N N . LYS A 1 88 ? -6.846 -5.822 1.786 1.00 95.56 88 LYS A N 1
ATOM 715 C CA . LYS A 1 88 ? -8.080 -6.397 1.238 1.00 95.56 88 LYS A CA 1
ATOM 716 C C . LYS A 1 88 ? -9.208 -5.368 1.148 1.00 95.56 88 LYS A C 1
ATOM 718 O O . LYS A 1 88 ? -9.966 -5.400 0.185 1.00 95.56 88 LYS A O 1
ATOM 723 N N . GLU A 1 89 ? -9.305 -4.464 2.116 1.00 93.62 89 GLU A N 1
ATOM 724 C CA . GLU A 1 89 ? -10.327 -3.413 2.133 1.00 93.62 89 GLU A CA 1
ATOM 725 C C . GLU A 1 89 ? -9.945 -2.179 1.306 1.00 93.62 89 GLU A C 1
ATOM 727 O O . GLU A 1 89 ? -10.824 -1.478 0.806 1.00 93.62 89 GLU A O 1
ATOM 732 N N . SER A 1 90 ? -8.649 -1.892 1.175 1.00 96.00 90 SER A N 1
ATOM 733 C CA . SER A 1 90 ? -8.165 -0.594 0.686 1.00 96.00 90 SER A CA 1
ATOM 734 C C . SER A 1 90 ? -7.712 -0.615 -0.775 1.00 96.00 90 SER A C 1
ATOM 736 O O . SER A 1 90 ? -7.742 0.421 -1.435 1.00 96.00 90 SER A O 1
ATOM 738 N N . ILE A 1 91 ? -7.302 -1.769 -1.312 1.00 97.06 91 ILE A N 1
ATOM 739 C CA . ILE A 1 91 ? -6.796 -1.870 -2.688 1.00 97.06 91 ILE A CA 1
ATOM 740 C C . ILE A 1 91 ? -7.924 -1.693 -3.709 1.00 97.06 91 ILE A C 1
ATOM 742 O O . ILE A 1 91 ? -8.943 -2.382 -3.677 1.00 97.06 91 ILE A O 1
ATOM 746 N N . ARG A 1 92 ? -7.682 -0.837 -4.706 1.00 97.12 92 ARG A N 1
ATOM 747 C CA . ARG A 1 92 ? -8.520 -0.729 -5.905 1.00 97.12 92 ARG A CA 1
ATOM 748 C C . ARG A 1 92 ? -7.973 -1.641 -7.000 1.00 97.12 92 ARG A C 1
ATOM 750 O O . ARG A 1 92 ? -6.960 -1.341 -7.621 1.00 97.12 92 ARG A O 1
ATOM 757 N N . ILE A 1 93 ? -8.665 -2.751 -7.263 1.00 96.81 93 ILE A N 1
ATOM 758 C CA . ILE A 1 93 ? -8.234 -3.755 -8.256 1.00 96.81 93 ILE A CA 1
ATOM 759 C C . ILE A 1 93 ? -8.069 -3.152 -9.656 1.00 96.81 93 ILE A C 1
ATOM 761 O O . ILE A 1 93 ? -7.135 -3.517 -10.365 1.00 96.81 93 ILE A O 1
ATOM 765 N N . GLN A 1 94 ? -8.942 -2.215 -10.037 1.00 97.56 94 GLN A N 1
ATOM 766 C CA . GLN A 1 94 ? -8.851 -1.533 -11.327 1.00 97.56 94 GLN A CA 1
ATOM 767 C C . GLN A 1 94 ? -7.537 -0.747 -11.457 1.00 97.56 94 GLN A C 1
ATOM 769 O O . GLN A 1 94 ? -6.827 -0.932 -12.434 1.00 97.56 94 GLN A O 1
ATOM 774 N N . GLN A 1 95 ? -7.148 0.014 -10.429 1.00 98.19 95 GLN A N 1
ATOM 775 C CA . GLN A 1 95 ? -5.882 0.757 -10.413 1.00 98.19 95 GLN A CA 1
ATOM 776 C C . GLN A 1 95 ? -4.675 -0.179 -10.554 1.00 98.19 95 GLN A C 1
ATOM 778 O O . GLN A 1 95 ? -3.790 0.063 -11.367 1.00 98.19 95 GLN A O 1
ATOM 783 N N . VAL A 1 96 ? -4.659 -1.291 -9.810 1.00 98.12 96 VAL A N 1
ATOM 784 C CA . VAL A 1 96 ? -3.573 -2.278 -9.925 1.00 98.12 96 VAL A CA 1
ATOM 785 C C . VA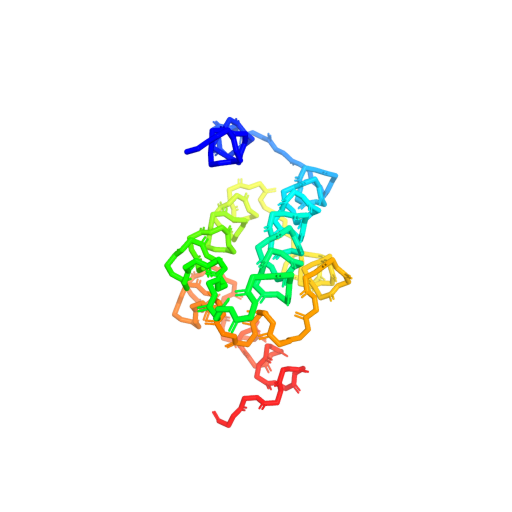L A 1 96 ? -3.510 -2.864 -11.333 1.00 98.12 96 VAL A C 1
ATOM 787 O O . VAL A 1 96 ? -2.419 -3.054 -11.865 1.00 98.12 96 VAL A O 1
ATOM 790 N N . ARG A 1 97 ? -4.664 -3.162 -11.940 1.00 98.00 97 ARG A N 1
ATOM 791 C CA . ARG A 1 97 ? -4.730 -3.670 -13.312 1.00 98.00 97 ARG A CA 1
ATOM 792 C C . ARG A 1 97 ? -4.158 -2.666 -14.306 1.00 98.00 97 ARG A C 1
ATOM 794 O O . ARG A 1 97 ? -3.434 -3.085 -15.203 1.00 98.00 97 ARG A O 1
ATOM 801 N N . ASP A 1 98 ? -4.512 -1.397 -14.153 1.00 98.12 98 ASP A N 1
ATOM 802 C CA . ASP A 1 98 ? -4.140 -0.340 -15.089 1.00 98.12 98 ASP A CA 1
ATOM 803 C C . ASP A 1 98 ? -2.642 -0.018 -15.012 1.00 98.12 98 ASP A C 1
ATOM 805 O O . ASP A 1 98 ? -2.020 0.193 -16.047 1.00 98.12 98 ASP A O 1
ATOM 809 N N . ILE A 1 99 ? -2.051 -0.078 -13.814 1.00 97.75 99 ILE A N 1
ATOM 810 C CA . ILE A 1 99 ? -0.625 0.197 -13.585 1.00 97.75 99 ILE A CA 1
ATOM 811 C C . ILE A 1 99 ? 0.250 -1.042 -13.843 1.00 97.75 99 ILE A C 1
ATOM 813 O O . ILE A 1 99 ? 1.217 -1.005 -14.597 1.00 97.75 99 ILE A O 1
ATOM 817 N N . PHE A 1 100 ? -0.076 -2.173 -13.212 1.00 97.88 100 PHE A N 1
ATOM 818 C CA . PHE A 1 100 ? 0.809 -3.348 -13.148 1.00 97.88 100 PHE A CA 1
ATOM 819 C C . PHE A 1 100 ? 0.313 -4.541 -13.979 1.00 97.88 100 PHE A C 1
ATOM 821 O O . PHE A 1 100 ? 0.968 -5.588 -14.044 1.00 97.88 100 PHE A O 1
ATOM 828 N N . GLY A 1 101 ? -0.849 -4.417 -14.620 1.00 98.00 101 GLY A N 1
ATOM 829 C CA . GLY A 1 101 ? -1.429 -5.450 -15.469 1.00 98.00 101 GLY A CA 1
ATOM 830 C C . GLY A 1 101 ? -2.142 -6.578 -14.715 1.00 98.00 101 GLY A C 1
ATOM 831 O O . GLY A 1 101 ? -2.166 -6.677 -13.487 1.00 98.00 101 GLY A O 1
ATOM 832 N N . ILE A 1 102 ? -2.736 -7.493 -15.488 1.00 97.69 102 ILE A N 1
ATOM 833 C CA . ILE A 1 102 ? -3.596 -8.565 -14.958 1.00 97.69 102 ILE A CA 1
ATOM 834 C C . ILE A 1 102 ? -2.850 -9.558 -14.051 1.00 97.69 102 ILE A C 1
ATOM 836 O O . ILE A 1 102 ? -3.407 -10.032 -13.066 1.00 97.69 102 ILE A O 1
ATOM 840 N N . LYS A 1 103 ? -1.560 -9.813 -14.309 1.00 97.69 103 LYS A N 1
ATOM 841 C CA . LYS A 1 103 ? -0.751 -10.724 -13.480 1.00 97.69 103 LYS A CA 1
ATOM 842 C C . LYS A 1 103 ? -0.595 -10.215 -12.044 1.00 97.69 103 LYS A C 1
ATOM 844 O O . LYS A 1 103 ? -0.546 -11.019 -11.115 1.00 97.69 103 LYS A O 1
ATOM 849 N N . ALA A 1 104 ? -0.511 -8.897 -11.851 1.00 97.81 104 ALA A N 1
ATOM 850 C CA . ALA A 1 104 ? -0.471 -8.298 -10.521 1.00 97.81 104 ALA A CA 1
ATOM 851 C C . ALA A 1 104 ? -1.813 -8.475 -9.799 1.00 97.81 104 ALA A C 1
ATOM 85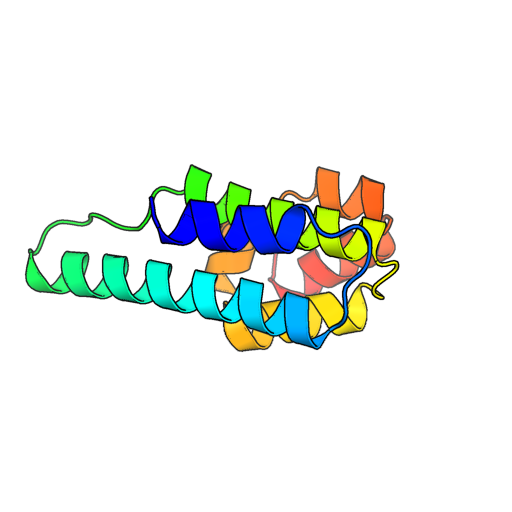3 O O . ALA A 1 104 ? -1.840 -8.876 -8.637 1.00 97.81 104 ALA A O 1
ATOM 854 N N . VAL A 1 105 ? -2.931 -8.290 -10.510 1.00 97.88 105 VAL A N 1
ATOM 855 C CA . VAL A 1 105 ? -4.276 -8.562 -9.977 1.00 97.88 105 VAL A CA 1
ATOM 856 C C . VAL A 1 105 ? -4.404 -10.007 -9.499 1.00 97.88 105 VAL A C 1
ATOM 858 O O . VAL A 1 105 ? -4.858 -10.235 -8.378 1.00 97.88 105 VAL A O 1
ATOM 861 N N . ASP A 1 106 ? -3.959 -10.979 -10.296 1.00 97.19 106 ASP A N 1
ATOM 862 C CA . ASP A 1 106 ? -4.019 -12.396 -9.922 1.00 97.19 106 ASP A CA 1
ATOM 863 C C . ASP A 1 106 ? -3.191 -12.685 -8.662 1.0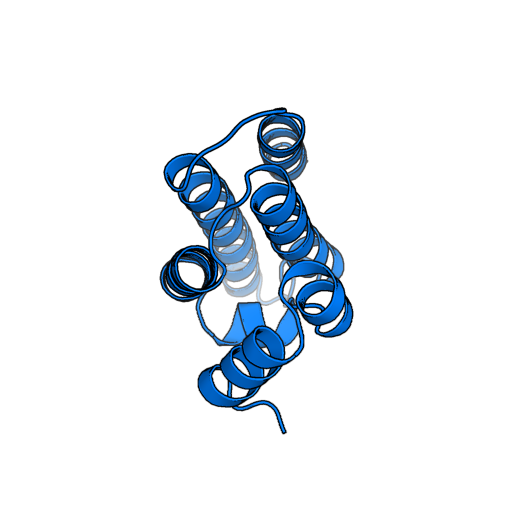0 97.19 106 ASP A C 1
ATOM 865 O O . ASP A 1 106 ? -3.641 -13.398 -7.761 1.00 97.19 106 ASP A O 1
ATOM 869 N N . LYS A 1 107 ? -1.999 -12.082 -8.544 1.00 96.62 107 LYS A N 1
ATOM 870 C CA . LYS A 1 107 ? -1.168 -12.176 -7.332 1.00 96.62 107 LYS A CA 1
ATOM 871 C C . LYS A 1 107 ? -1.892 -11.626 -6.103 1.00 96.62 107 LYS A C 1
ATOM 873 O O . LYS A 1 107 ? -1.888 -12.288 -5.063 1.00 96.62 107 LYS A O 1
ATOM 878 N N . ILE A 1 108 ? -2.544 -10.467 -6.217 1.00 96.25 108 ILE A N 1
ATOM 879 C CA . ILE A 1 108 ? -3.337 -9.884 -5.125 1.00 96.25 108 ILE A CA 1
ATOM 880 C C . ILE A 1 108 ? -4.477 -10.817 -4.737 1.00 96.25 108 ILE A C 1
ATOM 882 O O . ILE A 1 108 ? -4.611 -11.149 -3.558 1.00 96.25 108 ILE A O 1
ATOM 886 N N . LYS A 1 109 ? -5.268 -11.283 -5.710 1.00 95.31 109 LYS A N 1
ATOM 887 C CA . LYS A 1 109 ? -6.410 -12.166 -5.447 1.00 95.31 109 LYS A CA 1
ATOM 888 C C . LYS A 1 109 ? -5.988 -13.440 -4.724 1.00 95.31 109 LYS A C 1
ATOM 890 O O . LYS A 1 109 ? -6.555 -13.769 -3.682 1.00 95.31 109 LYS A O 1
ATOM 895 N N . ASN A 1 110 ? -4.926 -14.085 -5.205 1.00 95.06 110 ASN A N 1
ATOM 896 C CA . ASN A 1 110 ? -4.382 -15.297 -4.600 1.00 95.06 110 ASN A CA 1
ATOM 897 C C . ASN A 1 110 ? -3.843 -15.049 -3.183 1.00 95.06 110 ASN A C 1
ATOM 899 O O . ASN A 1 110 ? -4.132 -15.809 -2.258 1.00 95.06 110 ASN A O 1
ATOM 903 N N . LYS A 1 111 ? -3.071 -13.975 -2.978 1.00 94.44 111 LYS A N 1
ATOM 904 C CA . LYS A 1 111 ? -2.411 -13.709 -1.690 1.00 94.44 111 LYS A CA 1
ATOM 905 C C . LYS A 1 111 ? -3.376 -13.204 -0.614 1.00 94.44 111 LYS A C 1
ATOM 907 O O . LYS A 1 111 ? -3.223 -13.570 0.557 1.00 94.44 111 LYS A O 1
ATOM 912 N N . LEU A 1 112 ? -4.357 -12.388 -1.003 1.00 93.31 112 LEU A N 1
ATOM 913 C CA . LEU A 1 112 ? -5.369 -11.806 -0.114 1.00 93.31 112 LEU A CA 1
ATOM 914 C C . LEU A 1 112 ? -6.643 -12.654 -0.002 1.00 93.31 112 LEU A C 1
ATOM 916 O O . LEU A 1 112 ? -7.545 -12.294 0.758 1.00 93.31 112 LEU A O 1
ATOM 920 N N . LYS A 1 113 ? -6.713 -13.791 -0.709 1.00 91.94 113 LYS A N 1
ATOM 921 C CA . LYS A 1 113 ? -7.889 -14.675 -0.753 1.00 91.94 113 LYS A CA 1
ATOM 922 C C . LYS A 1 113 ? -9.155 -13.887 -1.120 1.00 91.94 113 LYS A C 1
ATOM 924 O O . LYS A 1 113 ? -10.140 -13.874 -0.374 1.00 91.94 113 LYS A O 1
ATOM 929 N N . LEU A 1 114 ? -9.077 -13.153 -2.228 1.00 82.12 114 LEU A N 1
ATOM 930 C CA . LEU A 1 114 ? -10.225 -12.495 -2.852 1.00 82.12 114 LEU A CA 1
ATOM 931 C C . LEU A 1 114 ? -10.859 -13.487 -3.829 1.00 82.12 114 LEU A C 1
ATOM 933 O O . LEU A 1 114 ? -10.130 -14.128 -4.587 1.00 82.12 114 LEU A O 1
ATOM 937 N N . SER A 1 115 ? -12.184 -13.621 -3.772 1.00 69.88 115 SER A N 1
ATOM 938 C CA . SER A 1 115 ? -12.939 -14.455 -4.712 1.00 69.88 115 SER A CA 1
ATOM 939 C C . SER A 1 115 ? -13.158 -13.755 -6.049 1.00 69.88 115 SER A C 1
ATOM 941 O O . SER A 1 115 ? -13.094 -12.505 -6.100 1.00 69.88 115 SER A O 1
#

Radius of gyration: 14.11 Å; chains: 1; bounding box: 30×32×40 Å

Sequence (115 aa):
SEYQSNIRMLAESKYGSLEDIEKMAEQTAEIVNLFDKISIESENKIPLPHEVRQWAVSTIFDCADRWEIRFDDLFKILLDSLGKNLLKESIRIQQVRDIFGIKAVDKIKNKLKLS

Organism: NCBI:txid2511932

pLDDT: mean 94.28, std 5.22, range [69.88, 98.31]